Protein AF-A0A5B0VQN2-F1 (afdb_monomer_lite)

Sequence (75 aa):
MEKIVATRIDGMIMGAMGNLNAIASYIKNNCEAAEAKTLIRKIGGSMAELIEIADSIHAEYPDIIPQELRPPNSE

Secondary structure (DSSP, 8-state):
--HHHHHHHHHHHHHHHHHHHHHHHHHHHHS-HHHHHHHHHHHHHHHHHHHHHHHHHHHH-TT---GGGS-TT--

Structure (mmCIF, N/CA/C/O backbone):
data_AF-A0A5B0VQN2-F1
#
_entry.id   AF-A0A5B0VQN2-F1
#
loop_
_atom_site.group_PDB
_atom_site.id
_atom_site.type_symbol
_atom_site.label_atom_id
_atom_site.label_alt_id
_atom_site.label_comp_id
_atom_site.label_asym_id
_atom_site.label_entity_id
_atom_site.label_seq_id
_atom_site.pdbx_PDB_ins_code
_atom_site.Cartn_x
_atom_site.Cartn_y
_atom_site.Cartn_z
_atom_site.occupancy
_atom_site.B_iso_or_equiv
_atom_site.auth_seq_id
_atom_site.auth_comp_id
_atom_site.auth_asym_id
_atom_site.auth_atom_id
_atom_site.pdbx_PDB_model_num
ATOM 1 N N . MET A 1 1 ? 4.414 1.361 -20.080 1.00 88.75 1 MET A N 1
ATOM 2 C CA . MET A 1 1 ? 4.929 2.604 -19.434 1.00 88.75 1 MET A CA 1
ATOM 3 C C . MET A 1 1 ? 6.426 2.749 -19.765 1.00 88.75 1 MET A C 1
ATOM 5 O O . MET A 1 1 ? 6.901 2.000 -20.606 1.00 88.75 1 MET A O 1
ATOM 9 N N . GLU A 1 2 ? 7.201 3.674 -19.190 1.00 93.50 2 GLU A N 1
ATOM 10 C CA . GLU A 1 2 ? 8.667 3.504 -19.124 1.00 93.50 2 GLU A CA 1
ATOM 11 C C . GLU A 1 2 ? 9.043 2.880 -17.774 1.00 93.50 2 GLU A C 1
ATOM 13 O O . GLU A 1 2 ? 8.473 3.255 -16.747 1.00 93.50 2 GLU A O 1
ATOM 18 N N . LYS A 1 3 ? 10.035 1.978 -17.742 1.00 89.44 3 LYS A N 1
ATOM 19 C CA . LYS A 1 3 ? 10.433 1.254 -16.517 1.00 89.44 3 LYS A CA 1
ATOM 20 C C . LYS A 1 3 ? 10.816 2.183 -15.357 1.00 89.44 3 LYS A C 1
ATOM 22 O O . LYS A 1 3 ? 10.525 1.886 -14.200 1.00 89.44 3 LYS A O 1
ATOM 27 N N . ILE A 1 4 ? 11.450 3.323 -15.648 1.00 91.19 4 ILE A N 1
ATOM 28 C CA . ILE A 1 4 ? 11.823 4.306 -14.619 1.00 91.19 4 ILE A CA 1
ATOM 29 C C . ILE A 1 4 ? 10.599 4.972 -13.981 1.00 91.19 4 ILE A C 1
ATOM 31 O O . ILE A 1 4 ? 10.590 5.227 -12.778 1.00 91.19 4 ILE A O 1
ATOM 35 N N . VAL A 1 5 ? 9.547 5.209 -14.767 1.00 93.81 5 VAL A N 1
ATOM 36 C CA . VAL A 1 5 ? 8.279 5.754 -14.274 1.00 93.81 5 VAL A CA 1
ATOM 37 C C . VAL A 1 5 ? 7.556 4.696 -13.443 1.00 93.81 5 VAL A C 1
ATOM 39 O O . VAL A 1 5 ? 7.142 4.998 -12.329 1.00 93.81 5 VAL A O 1
ATOM 42 N N . ALA A 1 6 ? 7.502 3.451 -13.925 1.00 94.06 6 ALA A N 1
ATOM 43 C CA . ALA A 1 6 ? 6.932 2.319 -13.193 1.00 94.06 6 ALA A CA 1
ATOM 44 C C . ALA A 1 6 ? 7.595 2.122 -11.819 1.00 94.06 6 ALA A C 1
ATOM 46 O O . ALA A 1 6 ? 6.903 2.048 -10.809 1.00 94.06 6 ALA A O 1
ATOM 47 N N . THR A 1 7 ? 8.932 2.159 -11.766 1.00 92.56 7 THR A N 1
ATOM 48 C CA . THR A 1 7 ? 9.701 2.065 -10.508 1.00 92.56 7 THR A CA 1
ATOM 49 C C . THR A 1 7 ? 9.330 3.182 -9.524 1.00 92.56 7 THR A C 1
ATOM 51 O O . THR A 1 7 ? 9.210 2.943 -8.326 1.00 92.56 7 THR A O 1
ATOM 54 N N . ARG A 1 8 ? 9.136 4.417 -10.011 1.00 93.38 8 ARG A N 1
ATOM 55 C CA . ARG A 1 8 ? 8.741 5.545 -9.152 1.00 93.38 8 ARG A CA 1
ATOM 56 C C . ARG A 1 8 ? 7.321 5.392 -8.620 1.00 93.38 8 ARG A C 1
ATOM 58 O O . ARG A 1 8 ? 7.087 5.682 -7.452 1.00 93.38 8 ARG A O 1
ATOM 65 N N . ILE A 1 9 ? 6.387 4.953 -9.463 1.00 94.25 9 ILE A N 1
ATOM 66 C CA . ILE A 1 9 ? 5.000 4.720 -9.049 1.00 94.25 9 ILE A CA 1
ATOM 67 C C . ILE A 1 9 ? 4.943 3.614 -7.992 1.00 94.25 9 ILE A C 1
ATOM 69 O O . ILE A 1 9 ? 4.293 3.812 -6.969 1.00 94.25 9 ILE A O 1
ATOM 73 N N . ASP A 1 10 ? 5.664 2.510 -8.189 1.00 93.12 10 ASP A N 1
ATOM 74 C CA . ASP A 1 10 ? 5.746 1.423 -7.209 1.00 93.12 10 ASP A CA 1
ATOM 75 C C . ASP A 1 10 ? 6.274 1.913 -5.847 1.00 93.12 10 ASP A C 1
ATOM 77 O O . ASP A 1 10 ? 5.632 1.717 -4.814 1.00 93.12 10 ASP A O 1
ATOM 81 N N . GLY A 1 11 ? 7.359 2.696 -5.840 1.00 93.19 11 GLY A N 1
ATOM 82 C CA . GLY A 1 11 ? 7.866 3.325 -4.616 1.00 93.19 11 GLY A CA 1
ATOM 83 C C . GLY A 1 11 ? 6.837 4.236 -3.924 1.00 93.19 11 GLY A C 1
ATOM 84 O O . GLY A 1 11 ? 6.693 4.208 -2.698 1.00 93.19 11 GLY A O 1
ATOM 85 N N . MET A 1 12 ? 6.065 5.013 -4.694 1.00 95.50 12 MET A N 1
ATOM 86 C CA . MET A 1 12 ? 4.979 5.846 -4.153 1.00 95.50 12 MET A CA 1
ATOM 87 C C . MET A 1 12 ? 3.837 5.006 -3.569 1.00 95.50 12 MET A C 1
ATOM 89 O O . MET A 1 12 ? 3.301 5.364 -2.517 1.00 95.50 12 MET A O 1
ATOM 93 N N . ILE A 1 13 ? 3.484 3.886 -4.206 1.00 95.75 13 ILE A N 1
ATOM 94 C CA . ILE A 1 13 ? 2.480 2.937 -3.708 1.00 95.75 13 ILE A CA 1
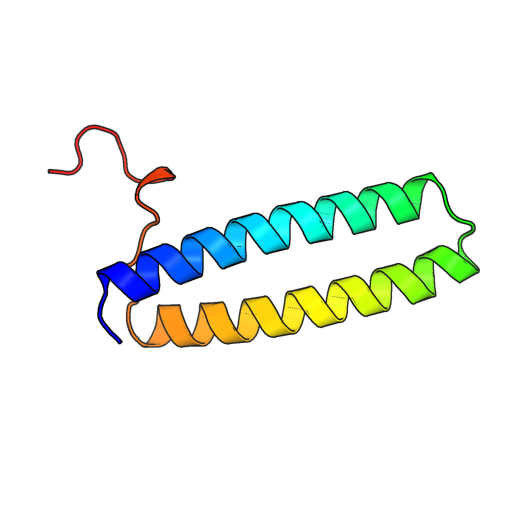ATOM 95 C C . ILE A 1 13 ? 2.939 2.332 -2.379 1.00 95.75 13 ILE A C 1
ATOM 97 O O . ILE A 1 13 ? 2.181 2.357 -1.407 1.00 95.75 13 ILE A O 1
ATOM 101 N N . MET A 1 14 ? 4.190 1.878 -2.291 1.00 93.38 14 MET A N 1
ATOM 102 C CA . MET A 1 14 ? 4.772 1.351 -1.052 1.00 93.38 14 MET A CA 1
ATOM 103 C C . MET A 1 14 ? 4.720 2.375 0.091 1.00 93.38 14 MET A C 1
ATOM 105 O O . MET A 1 14 ? 4.297 2.049 1.205 1.00 93.38 14 MET A O 1
ATOM 109 N N . GLY A 1 15 ? 5.069 3.636 -0.184 1.00 95.06 15 GLY A N 1
ATOM 110 C CA . GLY A 1 15 ? 4.953 4.725 0.792 1.00 95.06 15 GLY A CA 1
ATOM 111 C C . GLY A 1 15 ? 3.506 4.989 1.232 1.00 95.06 15 GLY A C 1
ATOM 112 O O . GLY A 1 15 ? 3.228 5.130 2.427 1.00 95.06 15 GLY A O 1
ATOM 113 N N . ALA A 1 16 ? 2.562 5.006 0.288 1.00 97.50 16 ALA A N 1
ATOM 114 C CA . ALA A 1 16 ? 1.141 5.176 0.580 1.00 97.50 16 ALA A CA 1
ATOM 115 C C . ALA A 1 16 ? 0.588 4.027 1.440 1.00 97.50 16 ALA A C 1
ATOM 117 O O . ALA A 1 16 ? -0.110 4.283 2.423 1.00 97.50 16 ALA A O 1
ATOM 118 N N . MET A 1 17 ? 0.952 2.777 1.138 1.00 96.88 17 MET A N 1
ATOM 119 C CA . MET A 1 17 ? 0.580 1.612 1.947 1.00 96.88 17 MET A CA 1
ATOM 120 C C . MET A 1 17 ? 1.121 1.707 3.377 1.00 96.88 17 MET A C 1
ATOM 122 O O . MET A 1 17 ? 0.388 1.417 4.324 1.00 96.88 17 MET A O 1
ATOM 126 N N . GLY A 1 18 ? 2.363 2.169 3.554 1.00 97.19 18 GLY A N 1
ATOM 127 C CA . GLY A 1 18 ? 2.938 2.426 4.877 1.00 97.19 18 GLY A CA 1
ATOM 128 C C . GLY A 1 18 ? 2.107 3.421 5.694 1.00 97.19 18 GLY A C 1
ATOM 129 O O . GLY A 1 18 ? 1.766 3.149 6.849 1.00 97.19 18 GLY A O 1
ATOM 130 N N . ASN A 1 19 ? 1.701 4.534 5.076 1.00 98.25 19 ASN A N 1
ATOM 131 C CA . ASN A 1 19 ? 0.847 5.539 5.716 1.00 98.25 19 ASN A CA 1
ATOM 132 C C . ASN A 1 19 ? -0.545 4.990 6.061 1.00 98.25 19 ASN A C 1
ATOM 134 O O . ASN A 1 19 ? -1.028 5.197 7.174 1.00 98.25 19 ASN A O 1
ATOM 138 N N . LEU A 1 20 ? -1.182 4.255 5.145 1.00 98.44 20 LEU A N 1
ATOM 139 C CA . LEU A 1 20 ? -2.486 3.626 5.386 1.00 98.44 20 LEU A CA 1
ATOM 140 C C . LEU A 1 20 ? -2.427 2.635 6.554 1.00 98.44 20 LEU A C 1
ATOM 142 O O . LEU A 1 20 ? -3.297 2.653 7.425 1.00 98.44 20 LEU A O 1
ATOM 146 N N . ASN A 1 21 ? -1.370 1.826 6.632 1.00 98.06 21 ASN A N 1
ATOM 147 C CA . ASN A 1 21 ? -1.164 0.899 7.741 1.00 98.06 21 ASN A CA 1
ATOM 148 C C . ASN A 1 21 ? -0.949 1.624 9.085 1.00 98.06 21 ASN A C 1
ATOM 150 O O . ASN A 1 21 ? -1.494 1.211 10.115 1.00 98.06 21 ASN A O 1
ATOM 154 N N . ALA A 1 22 ? -0.204 2.734 9.087 1.00 98.44 22 ALA A N 1
ATOM 155 C CA . ALA A 1 22 ? -0.035 3.571 10.274 1.00 98.44 22 ALA A CA 1
ATOM 156 C C 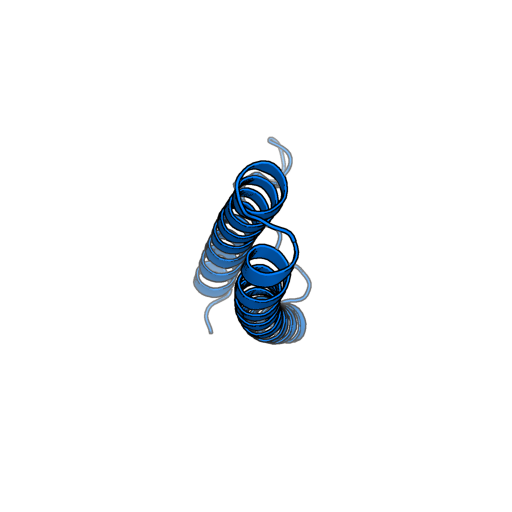. ALA A 1 22 ? -1.372 4.183 10.732 1.00 98.44 22 ALA A C 1
ATOM 158 O O . ALA A 1 22 ? -1.694 4.135 11.921 1.00 98.44 22 ALA A O 1
ATOM 159 N N . ILE A 1 23 ? -2.191 4.675 9.796 1.00 98.44 23 ILE A N 1
ATOM 160 C CA . ILE A 1 23 ? -3.539 5.192 10.072 1.00 98.44 23 ILE A CA 1
ATOM 161 C C . ILE A 1 23 ? -4.434 4.091 10.656 1.00 98.44 23 ILE A C 1
ATOM 163 O O . ILE A 1 23 ? -5.075 4.308 11.684 1.00 98.44 23 ILE A O 1
ATOM 167 N N . ALA A 1 24 ? -4.449 2.894 10.061 1.00 98.31 24 ALA A N 1
ATOM 168 C CA . ALA A 1 24 ? -5.221 1.759 10.574 1.00 98.31 24 ALA A CA 1
ATOM 169 C C . ALA A 1 24 ? -4.804 1.377 12.003 1.00 98.31 24 ALA A C 1
ATOM 171 O O . ALA A 1 24 ? -5.658 1.126 12.858 1.00 98.31 24 ALA A O 1
ATOM 172 N N . SER A 1 25 ? -3.498 1.384 12.279 1.00 98.25 25 SER A N 1
ATOM 173 C CA . SER A 1 25 ? -2.951 1.129 13.615 1.00 98.25 25 SER A CA 1
ATOM 174 C C . SER A 1 25 ? -3.370 2.207 14.615 1.00 98.25 25 SER A C 1
ATOM 176 O O . SER A 1 25 ? -3.773 1.890 15.733 1.00 98.25 25 SER A O 1
ATOM 178 N N . TYR A 1 26 ? -3.339 3.478 14.208 1.00 98.44 26 TYR A N 1
ATOM 179 C CA . TYR A 1 26 ? -3.780 4.588 15.047 1.00 98.44 26 TYR A CA 1
ATOM 180 C C . TYR A 1 26 ? -5.276 4.498 15.372 1.00 98.44 26 TYR A C 1
ATOM 182 O O . TYR A 1 26 ? -5.647 4.602 16.539 1.00 98.44 26 TYR A O 1
ATOM 190 N N . ILE A 1 27 ? -6.126 4.218 14.378 1.00 98.38 27 ILE A N 1
ATOM 191 C CA . ILE A 1 27 ? -7.571 4.002 14.567 1.00 98.38 27 ILE A CA 1
ATOM 192 C C . ILE A 1 27 ? -7.819 2.876 15.571 1.00 98.38 27 ILE A C 1
ATOM 194 O O . ILE A 1 27 ? -8.591 3.041 16.512 1.00 98.38 27 ILE A O 1
ATOM 198 N N . LYS A 1 28 ? -7.139 1.736 15.401 1.00 97.50 28 LYS A N 1
ATOM 199 C CA . LYS A 1 28 ? -7.291 0.574 16.286 1.00 97.50 28 LYS A CA 1
ATOM 200 C C . LYS A 1 28 ? -6.991 0.906 17.751 1.00 97.50 28 LYS A C 1
ATOM 202 O O . LYS A 1 28 ? -7.607 0.322 18.636 1.00 97.50 28 LYS A O 1
ATOM 207 N N . ASN A 1 29 ? -6.053 1.819 17.993 1.00 98.00 29 ASN A N 1
ATOM 208 C CA . ASN A 1 29 ? -5.596 2.172 19.335 1.00 98.00 29 ASN A CA 1
ATOM 209 C C . ASN A 1 29 ? -6.395 3.312 19.986 1.00 98.00 29 ASN A C 1
ATOM 211 O O . ASN A 1 29 ? -6.290 3.483 21.196 1.00 98.00 29 ASN A O 1
ATOM 215 N N . ASN A 1 30 ? -7.148 4.099 19.210 1.00 98.31 30 ASN A N 1
ATOM 216 C CA . ASN A 1 30 ? -7.761 5.341 19.698 1.00 98.31 30 ASN A CA 1
ATOM 217 C C . ASN A 1 30 ? -9.281 5.429 19.487 1.00 98.31 30 ASN A C 1
ATOM 219 O O . ASN A 1 30 ? -9.909 6.304 20.074 1.00 98.31 30 ASN A O 1
ATOM 223 N N . CYS A 1 31 ? -9.882 4.553 18.679 1.00 97.69 31 CYS A N 1
ATOM 224 C CA . CYS A 1 31 ? -11.326 4.541 18.435 1.00 97.69 31 CYS A CA 1
ATOM 225 C C . CYS A 1 31 ? -12.009 3.366 19.144 1.00 97.69 31 CYS A C 1
ATOM 227 O O . CYS A 1 31 ? -11.413 2.309 19.364 1.00 97.69 31 CYS A O 1
ATOM 229 N N . GLU A 1 32 ? -13.302 3.513 19.430 1.00 97.31 32 GLU A N 1
ATOM 230 C CA . GLU A 1 32 ? -14.118 2.398 19.907 1.00 97.31 32 GLU A CA 1
ATOM 231 C C . GLU A 1 32 ? -14.245 1.304 18.837 1.00 97.31 32 GLU A C 1
ATOM 233 O O . GLU A 1 32 ? -14.239 1.571 17.634 1.00 97.31 32 GLU A O 1
ATOM 238 N N . ALA A 1 33 ? -14.418 0.049 19.263 1.00 95.00 33 ALA A N 1
ATOM 239 C CA . ALA A 1 33 ? -14.367 -1.111 18.368 1.00 95.00 33 ALA A CA 1
ATOM 240 C C . ALA A 1 33 ? -15.342 -1.029 17.174 1.00 95.00 33 ALA A C 1
ATOM 242 O O . ALA A 1 33 ? -15.001 -1.453 16.065 1.00 95.00 33 ALA A O 1
ATOM 243 N N . ALA A 1 34 ? -16.546 -0.483 17.378 1.00 95.00 34 ALA A N 1
ATOM 244 C CA . ALA A 1 34 ? -17.551 -0.342 16.323 1.00 95.00 34 ALA A CA 1
ATOM 245 C C . ALA A 1 34 ? -17.146 0.695 15.256 1.00 95.00 34 ALA A C 1
ATOM 247 O O . ALA A 1 34 ? -17.272 0.436 14.053 1.00 95.00 34 ALA A O 1
ATOM 248 N N . GLU A 1 35 ? -16.614 1.839 15.686 1.00 93.56 35 GLU A N 1
ATOM 249 C CA . GLU A 1 35 ? -16.109 2.894 14.805 1.00 93.56 35 GLU A CA 1
ATOM 250 C C . GLU A 1 35 ? -14.837 2.436 14.079 1.00 93.56 35 GLU A C 1
ATOM 252 O O . GLU A 1 35 ? -14.752 2.506 12.847 1.00 93.56 35 GLU A O 1
ATOM 257 N N . ALA A 1 36 ? -13.897 1.849 14.828 1.00 97.56 36 ALA A N 1
ATOM 258 C CA . ALA A 1 36 ? -12.642 1.327 14.307 1.00 97.56 36 ALA A CA 1
ATOM 259 C C . ALA A 1 36 ? -12.874 0.307 13.188 1.00 97.56 36 ALA A C 1
ATOM 261 O O . ALA A 1 36 ? -12.253 0.397 12.129 1.00 97.56 36 ALA A O 1
ATOM 262 N N . LYS A 1 37 ? -13.818 -0.627 13.370 1.00 97.25 37 LYS A N 1
ATOM 263 C CA . LYS A 1 37 ? -14.160 -1.640 12.359 1.00 97.25 37 LYS A CA 1
ATOM 264 C C . LYS A 1 37 ? -14.569 -1.014 11.025 1.00 97.25 37 LYS A C 1
ATOM 266 O O . LYS A 1 37 ? -14.169 -1.504 9.969 1.00 97.25 37 LYS A O 1
ATOM 271 N N . THR A 1 38 ? -15.366 0.051 11.063 1.00 97.19 38 THR A N 1
ATOM 272 C CA . THR A 1 38 ? -15.859 0.715 9.849 1.00 97.19 38 THR A CA 1
ATOM 273 C C . THR A 1 38 ? -14.735 1.448 9.124 1.00 97.19 38 THR A C 1
ATOM 275 O O . THR A 1 38 ? -14.609 1.325 7.905 1.00 97.19 38 THR A O 1
ATOM 278 N N . LEU A 1 39 ? -13.891 2.175 9.859 1.00 98.12 39 LEU A N 1
ATOM 279 C CA . LEU A 1 39 ? -12.777 2.928 9.281 1.00 98.12 39 LEU A CA 1
ATOM 280 C C . LEU A 1 39 ? -11.671 2.005 8.751 1.00 98.12 39 LEU A C 1
ATOM 282 O O . LEU A 1 39 ? -11.244 2.166 7.610 1.00 98.12 39 LEU A O 1
ATOM 286 N N . ILE A 1 40 ? -11.274 0.986 9.520 1.00 98.19 40 ILE A N 1
ATOM 287 C CA . ILE A 1 40 ? -10.268 -0.005 9.103 1.00 98.19 40 ILE A CA 1
ATOM 288 C C . ILE A 1 40 ? -10.712 -0.720 7.826 1.00 98.19 40 ILE A C 1
ATOM 290 O O . ILE A 1 40 ? -9.893 -0.947 6.941 1.00 98.19 40 ILE A O 1
ATOM 294 N N . ARG A 1 41 ? -12.009 -1.020 7.675 1.00 98.06 41 ARG A N 1
ATOM 295 C CA . ARG A 1 41 ? -12.529 -1.622 6.440 1.00 98.06 41 ARG A CA 1
ATOM 296 C C . ARG A 1 41 ? -12.314 -0.728 5.219 1.00 98.06 41 ARG A C 1
ATOM 298 O O . ARG A 1 41 ? -11.952 -1.235 4.164 1.00 98.06 41 ARG A O 1
ATOM 305 N N . LYS A 1 42 ? -12.527 0.585 5.356 1.00 98.19 42 LYS A N 1
ATOM 306 C CA . LYS A 1 42 ? -12.289 1.547 4.268 1.00 98.19 42 LYS A CA 1
ATOM 307 C C . LYS A 1 42 ? -10.804 1.637 3.923 1.00 98.19 42 LYS A C 1
ATOM 309 O O . LYS A 1 42 ? -10.465 1.582 2.749 1.00 98.19 42 LYS A O 1
ATOM 314 N N . ILE A 1 43 ? -9.938 1.697 4.938 1.00 98.25 43 ILE A N 1
ATOM 315 C CA . ILE A 1 43 ? -8.482 1.693 4.744 1.00 98.25 43 ILE A CA 1
ATOM 316 C C . ILE A 1 43 ? -8.026 0.416 4.031 1.00 98.25 43 ILE A C 1
ATOM 318 O O . ILE A 1 43 ? -7.287 0.498 3.056 1.00 98.25 43 ILE A O 1
ATOM 322 N N . GLY A 1 44 ? -8.517 -0.750 4.460 1.00 97.88 44 GLY A N 1
ATOM 323 C CA . GLY A 1 44 ? -8.226 -2.025 3.804 1.00 97.88 44 GLY A CA 1
ATOM 324 C C . GLY A 1 44 ? -8.669 -2.055 2.339 1.00 97.88 44 GLY A C 1
ATOM 325 O O . GLY A 1 44 ? -7.930 -2.557 1.501 1.00 97.88 44 GLY A O 1
ATOM 326 N N . GLY A 1 45 ? -9.822 -1.459 2.014 1.00 98.31 45 GLY A N 1
ATOM 327 C CA . GLY A 1 45 ? -10.265 -1.284 0.628 1.00 98.31 45 GLY A CA 1
ATOM 328 C C . GLY A 1 45 ? -9.295 -0.432 -0.194 1.00 98.31 45 GLY A C 1
ATOM 329 O O . GLY A 1 45 ? -8.867 -0.854 -1.257 1.00 98.31 45 GLY A O 1
ATOM 330 N N . SER A 1 46 ? -8.867 0.721 0.326 1.00 98.31 46 SER A N 1
ATOM 331 C CA . SER A 1 46 ? -7.864 1.558 -0.349 1.00 98.31 46 SER A CA 1
ATOM 332 C C . SER A 1 46 ? -6.520 0.849 -0.542 1.00 98.31 46 SER A C 1
ATOM 334 O O . SER A 1 46 ? -5.871 1.050 -1.562 1.00 98.31 46 SER A O 1
ATOM 336 N N . MET A 1 47 ? -6.098 0.014 0.412 1.00 98.12 47 MET A N 1
ATOM 337 C CA . MET A 1 47 ? -4.885 -0.795 0.262 1.00 98.12 47 MET A CA 1
ATOM 338 C C . MET A 1 47 ? -5.033 -1.855 -0.835 1.00 98.12 47 MET A C 1
ATOM 340 O O . MET A 1 47 ? -4.078 -2.074 -1.569 1.00 98.12 47 MET A O 1
ATOM 344 N N . ALA A 1 48 ? -6.205 -2.483 -0.968 1.00 98.00 48 ALA A N 1
ATOM 345 C CA . ALA A 1 48 ? -6.455 -3.473 -2.016 1.00 98.00 48 ALA A CA 1
ATOM 346 C C . ALA A 1 48 ? -6.319 -2.862 -3.421 1.00 98.00 48 ALA A C 1
ATOM 348 O O . ALA A 1 48 ? -5.599 -3.408 -4.247 1.00 98.00 48 ALA A O 1
ATOM 349 N N . GLU A 1 49 ? -6.901 -1.682 -3.649 1.00 98.31 49 GLU A N 1
ATOM 350 C CA . GLU A 1 49 ? -6.770 -0.957 -4.925 1.00 98.31 49 GLU A CA 1
ATOM 351 C C . GLU A 1 49 ? -5.300 -0.632 -5.254 1.00 98.31 49 GLU A C 1
ATOM 353 O O . GLU A 1 49 ? -4.859 -0.758 -6.393 1.00 98.31 49 GLU A O 1
ATOM 358 N N . LEU A 1 50 ? -4.504 -0.245 -4.249 1.00 97.88 50 LEU A N 1
ATOM 359 C CA . LEU A 1 50 ? -3.070 -0.004 -4.440 1.00 97.88 50 LEU A CA 1
ATOM 360 C C . LEU A 1 50 ? -2.300 -1.286 -4.789 1.00 97.88 50 LEU A C 1
ATOM 362 O O . LEU A 1 50 ? -1.390 -1.230 -5.615 1.00 97.88 50 LEU A O 1
ATOM 366 N N . ILE A 1 51 ? -2.664 -2.421 -4.183 1.00 95.75 51 ILE A N 1
ATOM 367 C CA . ILE A 1 51 ? -2.076 -3.732 -4.493 1.00 95.75 51 ILE A CA 1
ATOM 368 C C . ILE A 1 51 ? -2.390 -4.126 -5.937 1.00 95.75 51 ILE A C 1
ATOM 370 O O . ILE A 1 51 ? -1.481 -4.528 -6.650 1.00 95.75 51 ILE A O 1
ATOM 374 N N . GLU A 1 52 ? -3.623 -3.941 -6.409 1.00 97.25 52 GLU A N 1
ATOM 375 C CA . GLU A 1 52 ? -3.994 -4.260 -7.797 1.00 97.25 52 GLU A CA 1
ATOM 376 C C . GLU A 1 52 ? -3.199 -3.432 -8.824 1.00 97.25 52 GLU A C 1
ATOM 378 O O . GLU A 1 52 ? -2.780 -3.940 -9.873 1.00 97.25 52 GLU A O 1
ATOM 383 N N . ILE A 1 53 ? -2.931 -2.159 -8.510 1.00 96.06 53 ILE A N 1
ATOM 384 C CA . ILE A 1 53 ? -2.064 -1.308 -9.336 1.00 96.06 53 ILE A CA 1
ATOM 385 C C . ILE A 1 53 ? -0.621 -1.829 -9.306 1.00 96.06 53 ILE A C 1
ATOM 387 O O . ILE A 1 53 ? -0.000 -1.947 -10.363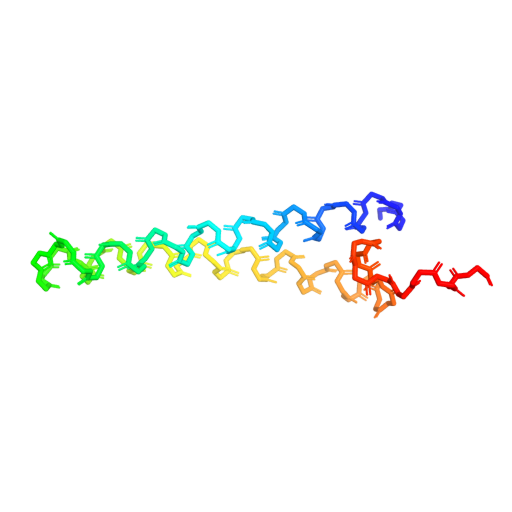 1.00 96.06 53 ILE A O 1
ATOM 391 N N . ALA A 1 54 ? -0.087 -2.157 -8.126 1.00 94.25 54 ALA A N 1
ATOM 392 C CA . ALA A 1 54 ? 1.269 -2.688 -7.987 1.00 94.25 54 ALA A CA 1
ATOM 393 C C . ALA A 1 54 ? 1.438 -4.029 -8.722 1.00 94.25 54 ALA A C 1
ATOM 395 O O . ALA A 1 54 ? 2.417 -4.214 -9.440 1.00 94.25 54 ALA A O 1
ATOM 396 N N . ASP A 1 55 ? 0.460 -4.929 -8.629 1.00 94.44 55 ASP A N 1
ATOM 397 C CA . ASP A 1 55 ? 0.449 -6.208 -9.345 1.00 94.44 55 ASP A CA 1
ATOM 398 C C . ASP A 1 55 ? 0.467 -5.999 -10.864 1.00 94.44 55 ASP A C 1
ATOM 400 O O . ASP A 1 55 ? 1.217 -6.668 -11.576 1.00 94.44 55 ASP A O 1
ATOM 404 N N . SER A 1 56 ? -0.294 -5.023 -11.367 1.00 95.31 56 SER A N 1
ATOM 405 C CA . SER A 1 56 ? -0.286 -4.661 -12.791 1.00 95.31 56 SER A CA 1
ATOM 406 C C . SER A 1 56 ? 1.084 -4.143 -13.243 1.00 95.31 56 SER A C 1
ATOM 408 O O . SER A 1 56 ? 1.552 -4.481 -14.332 1.00 95.31 56 SER A O 1
ATOM 410 N N . ILE A 1 57 ? 1.755 -3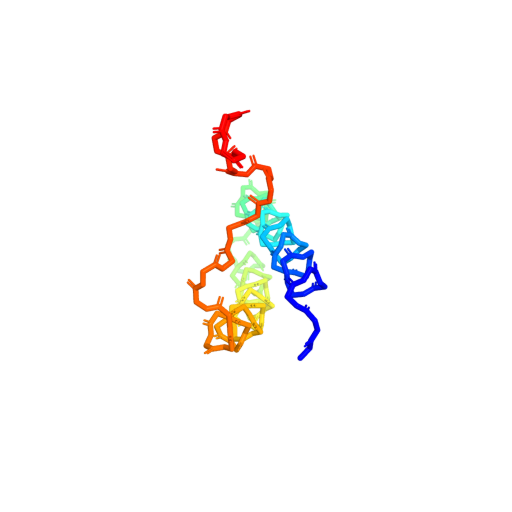.357 -12.397 1.00 94.69 57 ILE A N 1
ATOM 411 C CA . ILE A 1 57 ? 3.108 -2.859 -12.664 1.00 94.69 57 ILE A CA 1
ATOM 412 C C . ILE A 1 57 ? 4.121 -4.011 -12.653 1.00 94.69 57 ILE A C 1
ATOM 414 O O . ILE A 1 57 ? 4.936 -4.105 -13.570 1.00 94.69 57 ILE A O 1
ATOM 418 N N . HIS A 1 58 ? 4.069 -4.899 -11.659 1.00 92.00 58 HIS A N 1
ATOM 419 C CA . HIS A 1 58 ? 4.972 -6.048 -11.552 1.00 92.00 58 HIS A CA 1
ATOM 420 C C . HIS A 1 58 ? 4.761 -7.075 -12.668 1.00 92.00 58 HIS A C 1
ATOM 422 O O . HIS A 1 58 ? 5.719 -7.721 -13.091 1.00 92.00 58 HIS A O 1
ATOM 428 N N . ALA A 1 59 ? 3.541 -7.202 -13.192 1.00 92.94 59 ALA A N 1
ATOM 429 C CA . ALA A 1 59 ? 3.271 -8.022 -14.367 1.00 92.94 59 ALA A CA 1
ATOM 430 C C . ALA A 1 59 ? 3.952 -7.469 -15.635 1.00 92.94 59 ALA A C 1
ATOM 432 O O . ALA A 1 59 ? 4.434 -8.252 -16.454 1.00 92.94 59 ALA A O 1
ATOM 433 N N . GLU A 1 60 ? 4.019 -6.141 -15.801 1.00 94.44 60 GLU A N 1
ATOM 434 C CA . GLU A 1 60 ? 4.703 -5.491 -16.935 1.00 94.44 60 GLU A CA 1
ATOM 435 C C . GLU A 1 60 ? 6.230 -5.414 -16.729 1.00 94.44 60 GLU A C 1
ATOM 437 O O . GLU A 1 60 ? 6.995 -5.575 -17.682 1.00 94.44 60 GLU A O 1
ATOM 442 N N . TYR A 1 61 ? 6.686 -5.207 -15.490 1.00 92.88 61 TYR A N 1
ATOM 443 C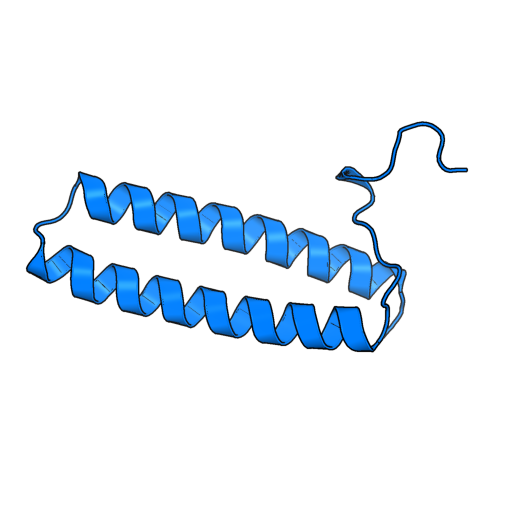 CA . TYR A 1 61 ? 8.098 -5.060 -15.129 1.00 92.88 61 TYR A CA 1
ATOM 444 C C . TYR A 1 61 ? 8.466 -5.918 -13.904 1.00 92.88 61 TYR A C 1
ATOM 446 O O . TYR A 1 61 ? 8.608 -5.392 -12.803 1.00 92.88 61 TYR A O 1
ATOM 454 N N . PRO A 1 62 ? 8.680 -7.233 -14.063 1.00 85.19 62 PRO A N 1
ATOM 455 C CA . PRO A 1 62 ? 8.904 -8.150 -12.938 1.00 85.19 62 PRO A CA 1
ATOM 456 C C . PRO A 1 62 ? 10.223 -7.923 -12.183 1.00 85.19 62 PRO A C 1
ATOM 458 O O . PRO A 1 62 ? 10.437 -8.495 -11.119 1.00 85.19 62 PRO A O 1
ATOM 461 N N . ASP A 1 63 ? 11.126 -7.115 -12.736 1.00 83.81 63 ASP A N 1
ATOM 462 C CA . ASP A 1 63 ? 12.459 -6.833 -12.209 1.00 83.81 63 ASP A CA 1
ATOM 463 C C . ASP A 1 63 ? 12.607 -5.390 -11.688 1.00 83.81 63 ASP A C 1
ATOM 465 O O . ASP A 1 63 ? 13.731 -4.890 -11.538 1.00 83.81 63 ASP A O 1
ATOM 469 N N . ILE A 1 64 ? 11.498 -4.682 -11.434 1.00 83.75 64 ILE A N 1
ATOM 470 C CA . ILE A 1 64 ? 11.579 -3.417 -10.702 1.00 83.75 64 ILE A CA 1
ATOM 471 C C . ILE A 1 64 ? 11.925 -3.696 -9.244 1.00 83.75 64 ILE A C 1
ATOM 473 O O . ILE A 1 64 ? 11.257 -4.426 -8.526 1.00 83.75 64 ILE A O 1
ATOM 477 N N . ILE A 1 65 ? 13.020 -3.087 -8.816 1.00 69.31 65 ILE A N 1
ATOM 478 C CA . ILE A 1 65 ? 13.373 -2.944 -7.412 1.00 69.31 65 ILE A CA 1
ATOM 479 C C . ILE A 1 65 ? 13.469 -1.434 -7.197 1.00 69.31 65 ILE A C 1
ATOM 481 O O . ILE A 1 65 ? 14.265 -0.798 -7.919 1.00 69.31 65 ILE A O 1
ATOM 485 N N . PRO A 1 66 ? 12.680 -0.856 -6.267 1.00 64.56 66 PRO A N 1
ATOM 486 C CA . PRO A 1 66 ? 12.815 0.540 -5.868 1.00 64.56 66 PRO A CA 1
ATOM 487 C C . PRO A 1 66 ? 14.284 0.865 -5.600 1.00 64.56 66 PRO A C 1
ATOM 489 O O . PRO A 1 66 ? 14.992 0.064 -4.986 1.00 64.56 66 PRO A O 1
ATOM 492 N N . GLN A 1 67 ? 14.780 1.998 -6.103 1.00 59.66 67 GLN A N 1
ATOM 493 C CA . GLN A 1 67 ? 16.202 2.344 -5.964 1.00 59.66 67 GLN A CA 1
ATOM 494 C C . GLN A 1 67 ? 16.628 2.426 -4.494 1.00 59.66 67 GLN A C 1
ATOM 496 O O . GLN A 1 67 ? 17.756 2.078 -4.167 1.00 59.66 67 GLN A O 1
ATOM 501 N N . GLU A 1 68 ? 15.703 2.799 -3.614 1.00 56.38 68 GLU A N 1
ATOM 502 C CA . GLU A 1 68 ? 15.867 2.873 -2.163 1.00 56.38 68 GLU A CA 1
ATOM 503 C C . GLU A 1 68 ? 16.138 1.503 -1.518 1.00 56.38 68 GLU A C 1
ATOM 505 O O . GLU A 1 68 ? 16.689 1.436 -0.422 1.00 56.38 68 GLU A O 1
ATOM 510 N N . LEU A 1 69 ? 15.756 0.414 -2.195 1.00 60.22 69 LEU A N 1
ATOM 511 C CA . LEU A 1 69 ? 15.969 -0.971 -1.766 1.00 60.22 69 LEU A CA 1
ATOM 512 C C . LEU A 1 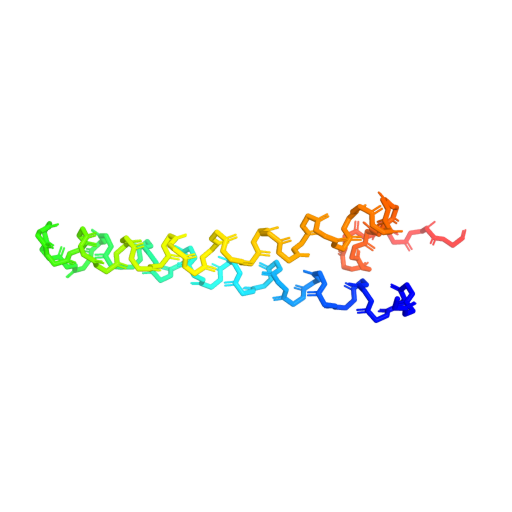69 ? 17.111 -1.658 -2.526 1.00 60.22 69 LEU A C 1
ATOM 514 O O . LEU A 1 69 ? 17.442 -2.808 -2.226 1.00 60.22 69 LEU A O 1
ATOM 518 N N . ARG A 1 70 ? 17.722 -0.986 -3.510 1.00 63.12 70 ARG A N 1
ATOM 519 C CA . ARG A 1 70 ? 18.873 -1.545 -4.224 1.00 63.12 70 ARG A CA 1
ATOM 520 C C . ARG A 1 70 ? 20.105 -1.514 -3.312 1.00 63.12 70 ARG A C 1
ATOM 522 O O . ARG A 1 70 ? 20.360 -0.495 -2.670 1.00 63.12 70 ARG A O 1
ATOM 529 N N . PRO A 1 71 ? 20.899 -2.598 -3.260 1.00 69.00 71 PRO A N 1
ATOM 530 C CA . PRO A 1 71 ? 22.173 -2.576 -2.561 1.00 69.00 71 PRO A CA 1
ATOM 531 C C . PRO A 1 71 ? 23.062 -1.443 -3.102 1.00 69.00 71 PRO A C 1
ATOM 533 O O . PRO A 1 71 ? 23.067 -1.225 -4.318 1.00 69.00 71 PRO A O 1
ATOM 536 N N . PRO A 1 72 ? 23.864 -0.778 -2.248 1.00 69.56 72 PRO A N 1
ATOM 537 C CA . PRO A 1 72 ? 24.639 0.415 -2.609 1.00 69.56 72 PRO A CA 1
ATOM 538 C C . PRO A 1 72 ? 25.669 0.216 -3.735 1.00 69.56 72 PRO A C 1
ATOM 540 O O . PRO A 1 72 ? 26.192 1.200 -4.240 1.00 69.56 72 PRO A O 1
ATOM 543 N N . ASN A 1 73 ? 25.929 -1.026 -4.160 1.00 58.56 73 ASN A N 1
ATOM 544 C CA . ASN A 1 73 ? 26.916 -1.370 -5.188 1.00 58.56 73 ASN A CA 1
ATOM 545 C C . ASN A 1 73 ? 26.292 -2.089 -6.402 1.00 58.56 73 ASN A C 1
ATOM 547 O O . ASN A 1 73 ? 26.939 -2.936 -7.011 1.00 58.56 73 ASN A O 1
ATOM 551 N N . SER A 1 74 ? 25.022 -1.821 -6.710 1.00 54.47 74 SER A N 1
ATOM 552 C CA . SER A 1 74 ? 24.333 -2.409 -7.869 1.00 54.47 74 SER A CA 1
ATOM 553 C C . SER A 1 74 ? 24.491 -1.508 -9.100 1.00 54.47 74 SER A C 1
ATOM 555 O O . SER A 1 74 ? 23.507 -0.934 -9.569 1.00 54.47 74 SER A O 1
ATOM 557 N N . GLU A 1 75 ? 25.727 -1.339 -9.571 1.00 50.69 75 GLU A N 1
ATOM 558 C CA . GLU A 1 75 ? 26.045 -0.766 -10.891 1.00 50.69 75 GLU A CA 1
ATOM 559 C C . GLU A 1 75 ? 26.600 -1.846 -11.822 1.00 50.69 75 GLU A C 1
ATOM 561 O O . GLU A 1 75 ? 27.439 -2.654 -11.359 1.00 50.69 75 GLU A O 1
#

Organism: Rhizobium tropici (NCBI:txid398)

pLDDT: mean 90.45, std 12.67, range [50.69, 98.44]

Foldseek 3Di:
DDLVVLLVLLVVLVVVLVVLVVVLVVLVVPDDPVVSVVSNVVSVVVNVVSVVSNVVSCVVPVPRDRPVRDDPPPD

Radius of gyration: 15.65 Å; chains: 1; bounding box: 44×14×39 Å